Protein AF-X0UA87-F1 (afdb_monomer_lite)

Secondary structure (DSSP, 8-state):
-----------GGG--HHHHHHHHHHHHHHHHHHHHHH----HHHHHHHHHHHHHHHTGGG-SSPPP--S--

Radius of gyration: 15.08 Å; chains: 1; bounding box: 36×34×33 Å

Structure (mmCIF, N/CA/C/O backbone):
data_AF-X0UA87-F1
#
_entry.id   AF-X0UA87-F1
#
loop_
_atom_site.group_PDB
_atom_site.id
_atom_site.type_symbol
_atom_site.label_atom_id
_atom_site.label_alt_id
_atom_site.label_comp_id
_atom_site.label_asym_id
_atom_site.label_entity_id
_atom_site.label_seq_id
_atom_site.pdbx_PDB_ins_code
_atom_site.Cartn_x
_atom_site.Cartn_y
_atom_site.Cartn_z
_atom_site.occupancy
_atom_site.B_iso_or_equiv
_atom_site.auth_seq_id
_atom_site.auth_comp_id
_atom_site.auth_asym_id
_atom_site.auth_atom_id
_atom_site.pdbx_PDB_model_num
ATOM 1 N N . MET A 1 1 ? 21.320 17.347 16.998 1.00 45.25 1 MET A N 1
ATOM 2 C CA . MET A 1 1 ? 20.354 16.247 17.162 1.00 45.25 1 MET A CA 1
ATOM 3 C C . MET A 1 1 ? 18.987 16.891 17.046 1.00 45.25 1 MET A C 1
ATOM 5 O O . MET A 1 1 ? 18.615 17.621 1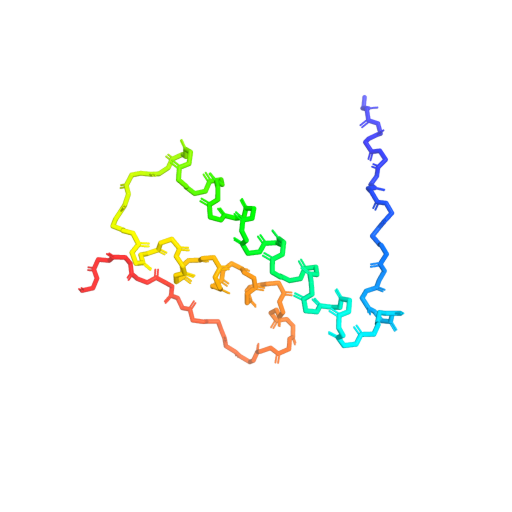7.949 1.00 45.25 1 MET A O 1
ATOM 9 N N . VAL A 1 2 ? 18.355 16.814 15.872 1.00 47.22 2 VAL A N 1
ATOM 10 C CA . VAL A 1 2 ? 17.010 17.373 15.680 1.00 47.22 2 VAL A CA 1
ATOM 11 C C . VAL A 1 2 ? 16.055 16.343 16.259 1.00 47.22 2 VAL A C 1
ATOM 13 O O . VAL A 1 2 ? 16.005 15.220 15.762 1.00 47.22 2 VAL A O 1
ATOM 16 N N . GLU A 1 3 ? 15.381 16.693 17.349 1.00 43.75 3 GLU A N 1
ATOM 17 C CA . GLU A 1 3 ? 14.254 15.919 17.853 1.00 43.75 3 GLU A CA 1
ATOM 18 C C . GLU A 1 3 ? 13.143 16.038 16.813 1.00 43.75 3 GLU A C 1
ATOM 20 O O . GLU A 1 3 ? 12.445 17.044 16.721 1.00 43.75 3 GLU A O 1
ATOM 25 N N . VAL A 1 4 ? 13.059 15.039 15.937 1.00 57.69 4 VAL A N 1
ATOM 26 C CA . VAL A 1 4 ? 11.893 14.870 15.082 1.00 57.69 4 VAL A CA 1
ATOM 27 C C . VAL A 1 4 ? 10.807 14.369 16.017 1.00 57.69 4 VAL A C 1
ATOM 29 O O . VAL A 1 4 ? 10.845 13.210 16.429 1.00 57.69 4 VAL A O 1
ATOM 32 N N . GLU A 1 5 ? 9.899 15.262 16.414 1.00 44.28 5 GLU A N 1
ATOM 33 C CA . GLU A 1 5 ? 8.689 14.883 17.135 1.00 44.28 5 GLU A CA 1
ATOM 34 C C . GLU A 1 5 ? 8.021 13.748 16.358 1.00 44.28 5 GLU A C 1
ATOM 36 O O . GLU A 1 5 ? 7.568 13.914 15.223 1.00 44.28 5 GLU A O 1
ATOM 41 N N . SER A 1 6 ? 8.036 12.556 16.954 1.00 50.00 6 SER A N 1
ATOM 42 C CA . SER A 1 6 ? 7.336 11.399 16.423 1.00 50.00 6 SER A CA 1
ATOM 43 C C . SER A 1 6 ? 5.866 11.785 16.259 1.00 50.00 6 SER A C 1
ATOM 45 O O . SER A 1 6 ? 5.271 12.227 17.249 1.00 50.00 6 SER A O 1
ATOM 47 N N . PRO A 1 7 ? 5.274 11.635 15.060 1.00 55.09 7 PRO A N 1
ATOM 48 C CA . PRO A 1 7 ? 3.869 11.937 14.839 1.00 55.09 7 PRO A CA 1
ATOM 49 C C . PRO A 1 7 ? 3.023 11.259 15.913 1.00 55.09 7 PRO A C 1
ATOM 51 O O . PRO A 1 7 ? 3.281 10.110 16.272 1.00 55.09 7 PRO A O 1
ATOM 54 N N . GLN A 1 8 ? 2.025 11.966 16.434 1.00 51.72 8 GLN A N 1
ATOM 55 C CA . GLN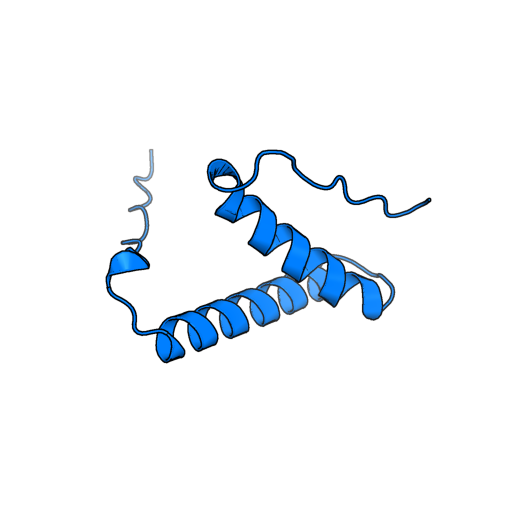 A 1 8 ? 1.046 11.384 17.343 1.00 51.72 8 GLN A CA 1
ATOM 56 C C . GLN A 1 8 ? 0.285 10.305 16.563 1.00 51.72 8 GLN A C 1
ATOM 58 O O . GLN A 1 8 ? -0.612 10.608 15.780 1.00 51.72 8 GLN A O 1
ATOM 63 N N . ILE A 1 9 ? 0.700 9.045 16.707 1.00 59.22 9 ILE A N 1
ATOM 64 C CA . ILE A 1 9 ? 0.015 7.910 16.093 1.00 59.22 9 ILE A CA 1
ATOM 65 C C . ILE A 1 9 ? -1.266 7.721 16.895 1.00 59.22 9 ILE A C 1
ATOM 67 O O . ILE A 1 9 ? -1.257 7.174 17.996 1.00 59.22 9 ILE A O 1
ATOM 71 N N . GLU A 1 10 ? -2.367 8.230 16.360 1.00 51.34 10 GLU A N 1
ATOM 72 C CA . GLU A 1 10 ? -3.698 7.930 16.862 1.00 51.34 10 GLU A CA 1
ATOM 73 C C . GLU A 1 10 ? -3.900 6.410 16.764 1.00 51.34 10 GL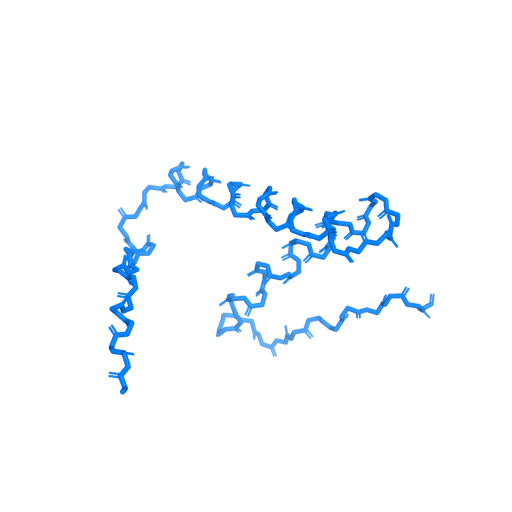U A C 1
ATOM 75 O O . GLU A 1 10 ? -3.962 5.845 15.670 1.00 51.34 10 GLU A O 1
ATOM 80 N N . THR A 1 11 ? -3.904 5.721 17.906 1.00 58.22 11 THR A N 1
ATOM 81 C CA . THR A 1 11 ? -4.026 4.262 17.952 1.00 58.22 11 THR A CA 1
ATOM 82 C C . THR A 1 11 ? -5.341 3.839 17.292 1.00 58.22 11 THR A C 1
ATOM 84 O O . THR A 1 11 ? -6.409 4.325 17.669 1.00 58.22 11 THR A O 1
ATOM 87 N N . ILE A 1 12 ? -5.273 2.907 16.331 1.00 55.91 12 ILE A N 1
ATOM 88 C CA . ILE A 1 12 ? -6.429 2.371 15.575 1.00 55.91 12 ILE A CA 1
ATOM 89 C C . ILE A 1 12 ? -7.540 1.853 16.512 1.00 55.91 12 ILE A C 1
ATOM 91 O O . ILE A 1 12 ? -8.708 1.843 16.141 1.00 55.91 12 ILE A O 1
ATOM 95 N N . GLU A 1 13 ? -7.197 1.516 17.759 1.00 60.59 13 GLU A N 1
ATOM 96 C CA . GLU A 1 13 ? -8.089 1.061 18.835 1.00 60.59 13 GLU A CA 1
ATOM 97 C C . GLU A 1 13 ? -9.296 1.975 19.136 1.00 60.59 13 GLU A C 1
ATOM 99 O O . GLU A 1 13 ? -10.207 1.549 19.842 1.00 60.59 13 GLU A O 1
ATOM 104 N N . LYS A 1 14 ? -9.339 3.209 18.612 1.00 71.50 14 LYS A N 1
ATOM 105 C CA . LYS A 1 14 ? -10.470 4.140 18.786 1.00 71.50 14 LYS A CA 1
ATOM 106 C C . LYS A 1 14 ? -11.325 4.373 17.535 1.00 71.50 14 LYS A C 1
ATOM 108 O O . LYS A 1 14 ? -12.272 5.150 17.614 1.00 71.50 14 LYS A O 1
ATOM 113 N N . LEU A 1 15 ? -11.009 3.744 16.405 1.00 81.25 15 LEU A N 1
ATOM 114 C CA . LEU A 1 15 ? -11.705 3.982 15.138 1.00 81.25 15 LEU A CA 1
ATOM 115 C C . LEU A 1 15 ? -12.896 3.039 14.955 1.00 81.25 15 LEU A C 1
ATOM 117 O O . LEU A 1 15 ? -12.854 1.860 15.311 1.00 81.25 15 LEU A O 1
ATOM 121 N N . THR A 1 16 ? -13.956 3.547 14.333 1.00 90.88 16 THR A N 1
ATOM 122 C CA . THR A 1 16 ? -15.034 2.713 13.798 1.00 90.88 16 THR A CA 1
ATOM 123 C C . THR A 1 16 ? -14.523 1.850 12.640 1.00 90.88 16 THR A C 1
ATOM 125 O O . THR A 1 16 ? -13.455 2.081 12.058 1.00 90.88 16 THR A O 1
ATOM 128 N N . ARG A 1 17 ? -15.293 0.820 12.277 1.00 88.31 17 ARG A N 1
ATOM 129 C CA . ARG A 1 17 ? -14.958 -0.068 11.157 1.00 88.31 17 ARG A CA 1
ATOM 130 C C . ARG A 1 17 ? -14.860 0.701 9.837 1.00 88.31 17 ARG A C 1
ATOM 132 O O . ARG A 1 17 ? -13.977 0.422 9.027 1.00 88.31 17 ARG A O 1
ATOM 139 N N . GLU A 1 18 ? -15.753 1.658 9.633 1.00 91.56 18 GLU A N 1
ATOM 140 C CA . GLU A 1 18 ? -15.824 2.499 8.443 1.00 91.56 18 GLU A CA 1
ATOM 141 C C . GLU A 1 18 ? -14.612 3.435 8.357 1.00 91.56 18 GLU A C 1
ATOM 143 O O . GLU A 1 18 ? -13.927 3.424 7.336 1.00 91.56 18 GLU A O 1
ATOM 148 N N . GLU A 1 19 ? -14.251 4.124 9.444 1.00 90.62 19 GLU A N 1
ATOM 149 C CA . GLU A 1 19 ? -13.043 4.967 9.491 1.00 90.62 19 GLU A CA 1
ATOM 150 C C . GLU A 1 19 ? -11.762 4.146 9.288 1.00 90.62 19 GLU A C 1
ATOM 152 O O . GLU A 1 19 ? -10.836 4.569 8.597 1.00 90.62 19 GLU A O 1
ATOM 157 N N . THR A 1 20 ? -11.708 2.936 9.853 1.00 90.19 20 THR A N 1
ATOM 158 C CA . THR A 1 20 ? -10.574 2.022 9.654 1.00 90.19 20 THR A CA 1
ATOM 159 C C . THR A 1 20 ? -10.438 1.634 8.183 1.00 90.19 20 THR A C 1
ATOM 161 O O . THR A 1 20 ? -9.335 1.639 7.636 1.00 90.19 20 THR A O 1
ATOM 164 N N . LYS A 1 21 ? -11.557 1.317 7.519 1.00 91.31 21 LYS A N 1
ATOM 165 C CA . LYS A 1 21 ? -11.575 0.988 6.091 1.00 91.31 21 LYS A CA 1
ATOM 166 C C . LYS A 1 21 ? -11.097 2.166 5.241 1.00 91.31 21 LYS A C 1
ATOM 168 O O . LYS A 1 21 ? -10.317 1.948 4.319 1.00 91.31 21 LYS A O 1
ATOM 173 N N . GLU A 1 22 ? -11.549 3.380 5.543 1.00 93.88 22 GLU A N 1
ATOM 174 C CA . GLU A 1 22 ? -11.134 4.589 4.824 1.00 93.88 22 GLU A CA 1
ATOM 175 C C . GLU A 1 22 ? -9.635 4.853 4.981 1.00 93.88 22 GLU A C 1
ATOM 177 O O . GLU A 1 22 ? -8.940 4.990 3.976 1.00 93.88 22 GLU A O 1
ATOM 182 N N . LYS A 1 23 ? -9.103 4.807 6.211 1.00 92.94 23 LYS A N 1
ATOM 183 C CA . LYS A 1 23 ? -7.660 4.984 6.451 1.00 92.94 23 LYS A CA 1
ATOM 184 C C . LYS A 1 23 ? -6.813 3.895 5.777 1.00 92.94 23 LYS A C 1
ATOM 186 O O . LYS A 1 23 ? -5.736 4.185 5.260 1.00 92.94 23 LYS A O 1
ATOM 191 N N . LEU A 1 24 ? -7.281 2.643 5.751 1.00 92.81 24 LEU A N 1
ATOM 192 C CA . LEU A 1 24 ? -6.589 1.556 5.045 1.00 92.81 24 LEU A CA 1
ATOM 193 C C . LEU A 1 24 ? -6.600 1.751 3.527 1.00 92.81 24 LEU A C 1
ATOM 195 O O . LEU A 1 24 ? -5.586 1.491 2.880 1.00 92.81 24 LEU A O 1
ATOM 199 N N . LEU A 1 25 ? -7.717 2.218 2.964 1.00 95.56 25 LEU A N 1
ATOM 200 C CA . LEU A 1 25 ? -7.813 2.532 1.541 1.00 95.56 25 LEU A CA 1
ATOM 201 C C . LEU A 1 25 ? -6.873 3.684 1.169 1.00 95.56 25 LEU A C 1
ATOM 203 O O . LEU A 1 25 ? -6.124 3.571 0.204 1.00 95.56 25 LEU A O 1
ATOM 207 N N . GLU A 1 26 ? -6.851 4.747 1.973 1.00 96.44 26 GLU A N 1
ATOM 208 C CA . GLU A 1 26 ? -5.930 5.868 1.788 1.00 96.44 26 GLU A CA 1
ATOM 209 C C . GLU A 1 26 ? -4.466 5.402 1.840 1.00 96.44 26 GLU A C 1
ATOM 211 O O . GLU A 1 26 ? -3.660 5.744 0.973 1.00 96.44 26 GLU A O 1
ATOM 216 N N . CYS A 1 27 ? -4.121 4.566 2.825 1.00 96.12 27 CYS A N 1
ATOM 217 C CA . CYS A 1 27 ? -2.790 3.980 2.948 1.00 96.12 27 CYS A CA 1
ATOM 218 C C . CYS A 1 27 ? -2.414 3.163 1.702 1.00 96.12 27 CYS A C 1
ATOM 220 O O . CYS A 1 27 ? -1.341 3.364 1.134 1.00 96.12 27 CYS A O 1
ATOM 222 N N . TYR A 1 28 ? -3.317 2.297 1.237 1.00 96.88 28 TYR A N 1
ATOM 223 C CA . TYR A 1 28 ? -3.136 1.492 0.030 1.00 96.88 28 TYR A CA 1
ATOM 224 C C . TYR A 1 28 ? -2.874 2.356 -1.210 1.00 96.88 28 TYR A C 1
ATOM 226 O O . TYR A 1 28 ? -1.895 2.134 -1.924 1.00 96.88 28 TYR A O 1
ATOM 234 N N . GLU A 1 29 ? -3.693 3.382 -1.444 1.00 97.94 29 GLU A N 1
ATOM 235 C CA . GLU A 1 29 ? -3.524 4.285 -2.585 1.00 97.94 29 GLU A CA 1
ATOM 236 C C . GLU A 1 29 ? -2.219 5.085 -2.509 1.00 97.94 29 GLU A C 1
ATOM 238 O O . GLU A 1 29 ? -1.555 5.298 -3.527 1.00 97.94 29 GLU A O 1
ATOM 243 N N . ASN A 1 30 ? -1.825 5.517 -1.310 1.00 98.12 30 ASN A N 1
ATOM 244 C CA . ASN A 1 30 ? -0.572 6.235 -1.099 1.00 98.12 30 ASN A CA 1
ATOM 245 C C . ASN A 1 30 ? 0.645 5.345 -1.370 1.00 98.12 30 ASN A C 1
ATOM 247 O O . ASN A 1 30 ? 1.592 5.799 -2.014 1.00 98.12 30 ASN A O 1
ATOM 251 N N . ILE A 1 31 ? 0.604 4.074 -0.965 1.00 97.62 31 ILE A N 1
ATOM 252 C CA . ILE A 1 31 ? 1.662 3.113 -1.291 1.00 97.62 31 ILE A CA 1
ATOM 253 C C . ILE A 1 31 ? 1.753 2.923 -2.808 1.00 97.62 31 ILE A C 1
ATOM 255 O O . ILE A 1 31 ? 2.846 3.048 -3.354 1.00 97.62 31 ILE A O 1
ATOM 259 N N . ILE A 1 32 ? 0.631 2.723 -3.513 1.00 97.62 32 ILE A N 1
ATOM 260 C CA . ILE A 1 32 ? 0.634 2.615 -4.984 1.00 97.62 32 ILE A CA 1
ATOM 261 C C . ILE A 1 32 ? 1.280 3.842 -5.630 1.00 97.62 32 ILE A C 1
ATOM 263 O O . ILE A 1 32 ? 2.114 3.689 -6.521 1.00 97.62 32 ILE A O 1
ATOM 267 N N . LYS A 1 33 ? 0.925 5.056 -5.189 1.00 97.94 33 LYS A N 1
ATOM 268 C CA . LYS A 1 33 ? 1.511 6.298 -5.723 1.00 97.94 33 LYS A CA 1
ATOM 269 C C . LYS A 1 33 ? 3.027 6.329 -5.543 1.00 97.94 33 LYS A C 1
ATOM 271 O O . LYS A 1 33 ? 3.736 6.676 -6.483 1.00 97.94 33 LYS A O 1
ATOM 276 N N . VAL A 1 34 ? 3.522 5.944 -4.366 1.00 98.00 34 VAL A N 1
ATOM 277 C CA . VAL A 1 34 ? 4.964 5.864 -4.087 1.00 98.00 34 VAL A CA 1
ATOM 278 C C . VAL A 1 34 ? 5.628 4.816 -4.977 1.00 98.00 34 VAL A C 1
ATOM 280 O O . VAL A 1 34 ? 6.637 5.114 -5.611 1.00 98.00 34 VAL A O 1
ATOM 283 N N . LEU A 1 35 ? 5.052 3.615 -5.081 1.00 96.81 35 LEU A N 1
ATOM 284 C CA . LEU A 1 35 ? 5.610 2.554 -5.917 1.00 96.81 35 LEU A CA 1
ATOM 285 C C . LEU A 1 35 ? 5.678 2.985 -7.385 1.00 96.81 35 LEU A C 1
ATOM 287 O O . LEU A 1 35 ? 6.737 2.858 -7.981 1.00 96.81 35 LEU A O 1
ATOM 291 N N . LYS A 1 36 ? 4.611 3.568 -7.943 1.00 96.94 36 LYS A N 1
ATOM 292 C CA . LYS A 1 36 ? 4.588 4.071 -9.329 1.00 96.94 36 LYS A CA 1
ATOM 293 C C . LYS A 1 36 ? 5.553 5.226 -9.585 1.00 96.94 36 LYS A C 1
ATOM 295 O O . LYS A 1 36 ? 5.950 5.452 -10.721 1.00 96.94 36 LYS A O 1
ATOM 300 N N . HIS A 1 37 ? 5.883 6.000 -8.554 1.00 97.38 37 HIS A N 1
ATOM 301 C CA . HIS A 1 37 ? 6.835 7.097 -8.688 1.00 97.38 37 HIS A CA 1
ATOM 302 C C . HIS A 1 37 ? 8.282 6.595 -8.784 1.00 97.38 37 HIS A C 1
ATOM 304 O O . HIS A 1 37 ? 9.079 7.178 -9.515 1.00 97.38 37 HIS A O 1
ATOM 310 N N . TYR A 1 38 ? 8.622 5.531 -8.051 1.00 97.19 38 TYR A N 1
ATOM 311 C CA . TYR A 1 38 ? 10.002 5.048 -7.933 1.00 97.19 38 TYR A CA 1
ATOM 312 C C . TYR A 1 38 ? 10.308 3.774 -8.725 1.00 97.19 38 TYR A C 1
ATOM 314 O O . TYR A 1 38 ? 11.477 3.506 -8.996 1.00 97.19 38 TYR A O 1
ATOM 322 N N . LEU A 1 39 ? 9.300 2.974 -9.064 1.00 94.44 39 LEU A N 1
ATOM 323 C CA . LEU A 1 39 ? 9.449 1.662 -9.685 1.00 94.44 39 LEU A CA 1
ATOM 324 C C . LEU A 1 39 ? 8.653 1.613 -10.987 1.00 94.44 39 LEU A C 1
ATOM 326 O O . LEU A 1 39 ? 7.521 2.084 -11.036 1.00 94.44 39 LEU A O 1
ATOM 330 N N . ASP A 1 40 ? 9.238 0.993 -12.009 1.00 94.00 40 ASP A N 1
ATOM 331 C CA . ASP A 1 40 ? 8.565 0.676 -13.268 1.00 94.00 40 ASP A CA 1
ATOM 332 C C . ASP A 1 40 ? 8.302 -0.835 -13.321 1.00 94.00 40 ASP A C 1
ATOM 334 O O . ASP A 1 40 ? 9.216 -1.645 -13.486 1.00 94.00 40 ASP A O 1
ATOM 338 N N . MET A 1 41 ? 7.055 -1.219 -13.058 1.00 91.44 41 MET A N 1
ATOM 339 C CA . MET A 1 41 ? 6.586 -2.603 -12.966 1.00 91.44 41 MET A CA 1
ATOM 340 C C . MET A 1 41 ? 5.221 -2.754 -13.646 1.00 91.44 41 MET A C 1
ATOM 342 O O . MET A 1 41 ? 4.508 -1.771 -13.860 1.00 91.44 41 MET A O 1
ATOM 346 N N . ASN A 1 42 ? 4.816 -4.000 -13.923 1.00 91.94 42 ASN A N 1
ATOM 347 C CA . ASN A 1 42 ? 3.459 -4.275 -14.402 1.00 91.94 42 ASN A CA 1
ATOM 348 C C . ASN A 1 42 ? 2.412 -3.799 -13.388 1.00 91.94 42 ASN A C 1
ATOM 350 O O . ASN A 1 42 ? 2.588 -3.946 -12.177 1.00 91.94 42 ASN A O 1
ATOM 354 N N . GLU A 1 43 ? 1.295 -3.295 -13.909 1.00 90.94 43 GLU A N 1
ATOM 355 C CA . GLU A 1 43 ? 0.241 -2.649 -13.124 1.00 90.94 43 GLU A CA 1
ATOM 356 C C . GLU A 1 43 ? -0.302 -3.545 -11.990 1.00 90.94 43 GLU A C 1
ATOM 358 O O . GLU A 1 43 ? -0.525 -3.083 -10.868 1.00 90.94 43 GLU A O 1
ATOM 363 N N . ASP A 1 44 ? -0.411 -4.850 -12.249 1.00 90.31 44 ASP A N 1
ATOM 364 C CA . ASP A 1 44 ? -0.891 -5.848 -11.287 1.00 90.31 44 ASP A CA 1
ATOM 365 C C . ASP A 1 44 ? 0.014 -5.971 -10.047 1.00 90.31 44 ASP A C 1
ATOM 367 O O . ASP A 1 44 ? -0.466 -6.238 -8.939 1.00 90.31 44 ASP A O 1
ATOM 371 N N . TYR A 1 45 ? 1.322 -5.728 -10.197 1.00 92.94 45 TYR A N 1
ATOM 372 C CA . TYR A 1 45 ? 2.267 -5.833 -9.086 1.00 92.94 45 TYR A CA 1
ATOM 373 C C . TYR A 1 45 ? 2.094 -4.708 -8.070 1.00 92.94 45 TYR A C 1
ATOM 375 O O . TYR A 1 45 ? 2.251 -4.963 -6.878 1.00 92.94 45 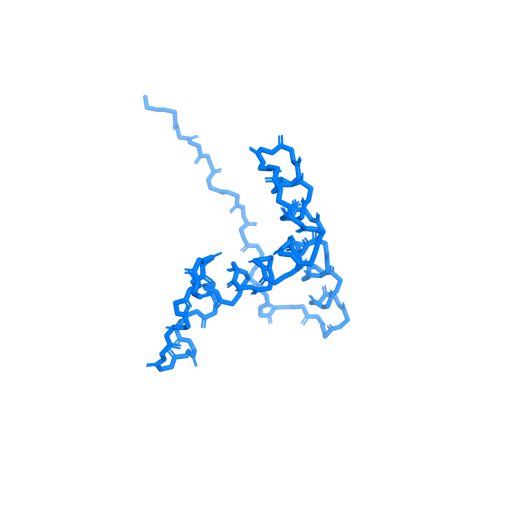TYR A O 1
ATOM 383 N N . TYR A 1 46 ? 1.713 -3.492 -8.475 1.00 95.06 46 TYR A N 1
ATOM 384 C CA . TYR A 1 46 ? 1.521 -2.398 -7.514 1.00 95.06 46 TYR A CA 1
ATOM 385 C C . TYR A 1 46 ? 0.462 -2.742 -6.468 1.00 95.06 46 TYR A C 1
ATOM 387 O O . TYR A 1 46 ? 0.678 -2.528 -5.275 1.00 95.06 46 TYR A O 1
ATOM 395 N N . SER A 1 47 ? -0.650 -3.331 -6.906 1.00 93.81 47 SER A N 1
ATOM 396 C CA . SER A 1 47 ? -1.747 -3.737 -6.025 1.00 93.81 47 SER A CA 1
ATOM 397 C C . SER A 1 47 ? -1.309 -4.843 -5.058 1.00 93.81 47 SER A C 1
ATOM 399 O O . SER A 1 47 ? -1.517 -4.735 -3.847 1.00 93.81 47 SER A O 1
ATOM 401 N N . LEU A 1 48 ? -0.634 -5.877 -5.579 1.00 92.81 48 LEU A N 1
ATOM 402 C CA . LEU A 1 48 ? -0.136 -7.004 -4.785 1.00 92.81 48 LEU A CA 1
ATOM 403 C C . LEU A 1 48 ? 0.874 -6.555 -3.720 1.00 92.81 48 LEU A C 1
ATOM 405 O O . LEU A 1 48 ? 0.731 -6.896 -2.546 1.00 92.81 48 LEU A O 1
ATOM 409 N N . ILE A 1 49 ? 1.873 -5.764 -4.121 1.00 93.31 49 ILE A N 1
ATOM 410 C CA . ILE A 1 49 ? 2.906 -5.245 -3.219 1.00 93.31 49 ILE A CA 1
ATOM 411 C C . ILE A 1 49 ? 2.282 -4.344 -2.156 1.00 93.31 49 ILE A C 1
ATOM 413 O O . ILE A 1 49 ? 2.665 -4.429 -0.995 1.00 93.31 49 ILE A O 1
ATOM 417 N N . SER A 1 50 ? 1.318 -3.496 -2.520 1.00 94.44 50 SER A N 1
ATOM 418 C CA . SER A 1 50 ? 0.711 -2.560 -1.566 1.00 94.44 50 SER A CA 1
ATOM 419 C C . SER A 1 50 ? -0.033 -3.290 -0.449 1.00 94.44 50 SER A C 1
ATOM 421 O O . SER A 1 50 ? 0.157 -2.974 0.724 1.00 94.44 50 SER A O 1
ATOM 423 N N . ILE A 1 51 ? -0.810 -4.326 -0.788 1.00 91.75 51 ILE A N 1
ATOM 424 C CA . ILE A 1 51 ? -1.461 -5.193 0.208 1.00 91.75 51 ILE A CA 1
ATOM 425 C C . ILE A 1 51 ? -0.415 -5.935 1.042 1.00 91.75 51 ILE A C 1
ATOM 427 O O . ILE A 1 51 ? -0.558 -6.031 2.260 1.00 91.75 51 ILE A O 1
ATOM 431 N N . TRP A 1 52 ? 0.645 -6.436 0.404 1.00 90.38 52 TRP A N 1
ATOM 432 C CA . TRP A 1 52 ? 1.729 -7.124 1.098 1.00 90.38 52 TRP A CA 1
ATOM 433 C C . TRP A 1 52 ? 2.415 -6.215 2.126 1.00 90.38 52 TRP A C 1
ATOM 435 O O . TRP A 1 52 ? 2.523 -6.604 3.287 1.00 90.38 52 TRP A O 1
ATOM 445 N N . ILE A 1 53 ? 2.787 -4.986 1.742 1.00 91.31 53 ILE A N 1
ATOM 446 C CA . ILE A 1 53 ? 3.380 -3.977 2.632 1.00 91.31 53 ILE A CA 1
ATOM 447 C C . ILE A 1 53 ? 2.460 -3.739 3.828 1.00 91.31 53 ILE A C 1
ATOM 449 O O . ILE A 1 53 ? 2.914 -3.873 4.961 1.00 91.31 53 ILE A O 1
ATOM 453 N N . ILE A 1 54 ? 1.171 -3.468 3.602 1.00 90.81 54 ILE A N 1
ATOM 454 C CA . ILE A 1 54 ? 0.195 -3.277 4.686 1.00 90.81 54 ILE A CA 1
ATOM 455 C C . ILE A 1 54 ? 0.170 -4.505 5.609 1.00 90.81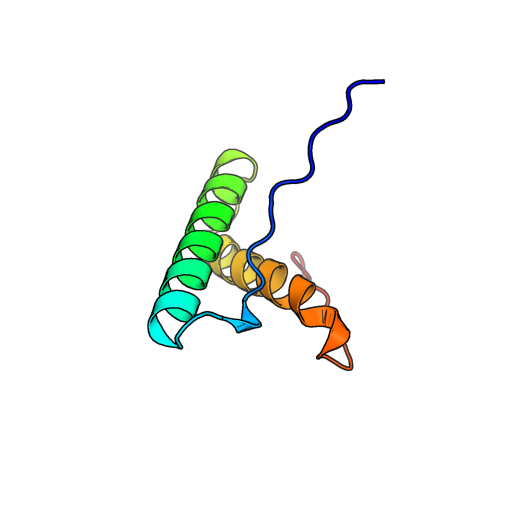 54 ILE A C 1
ATOM 457 O O . ILE A 1 54 ? 0.265 -4.366 6.828 1.00 90.81 54 ILE A O 1
ATOM 461 N N . GLY A 1 55 ? 0.130 -5.712 5.040 1.00 85.69 55 GLY A N 1
ATOM 462 C CA . GLY A 1 55 ? 0.171 -6.973 5.781 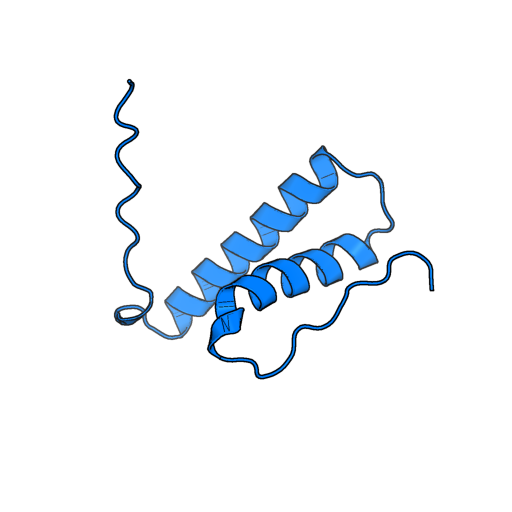1.00 85.69 55 GLY A CA 1
ATOM 463 C C . GLY A 1 55 ? 1.406 -7.130 6.677 1.00 85.69 55 GLY A C 1
ATOM 464 O O . GLY A 1 55 ? 1.285 -7.647 7.787 1.00 85.69 55 GLY A O 1
ATOM 465 N N . THR A 1 56 ? 2.576 -6.625 6.262 1.00 85.62 56 THR A N 1
ATOM 466 C CA . THR A 1 56 ? 3.800 -6.652 7.091 1.00 85.62 56 THR A CA 1
ATOM 467 C C . THR A 1 56 ? 3.743 -5.752 8.331 1.00 85.62 56 THR A C 1
ATOM 469 O O . THR A 1 56 ? 4.560 -5.900 9.236 1.00 85.62 56 THR A O 1
ATOM 472 N N . TYR A 1 57 ? 2.775 -4.842 8.443 1.00 85.19 57 TYR A N 1
ATOM 473 C CA . TYR A 1 57 ? 2.576 -4.075 9.678 1.00 85.19 57 TYR A CA 1
ATOM 474 C C . TYR A 1 57 ? 1.733 -4.832 10.707 1.00 85.19 57 TYR A C 1
ATOM 476 O O . TYR A 1 57 ? 1.966 -4.684 11.905 1.00 85.19 57 TYR A O 1
ATOM 484 N N . PHE A 1 58 ? 0.862 -5.738 10.261 1.00 81.25 58 PHE A N 1
ATOM 485 C CA . PHE A 1 58 ? 0.089 -6.650 11.117 1.00 81.25 58 PHE A CA 1
ATOM 486 C C . PHE A 1 58 ? 0.895 -7.874 11.550 1.00 81.25 58 PHE A C 1
ATOM 488 O O . PHE A 1 58 ? 0.353 -8.901 11.944 1.00 81.25 58 PHE A O 1
ATOM 495 N N . HIS A 1 59 ? 2.221 -7.790 11.454 1.00 72.88 59 HIS A N 1
ATOM 496 C CA . HIS A 1 59 ? 3.077 -8.954 11.514 1.00 72.88 59 HIS A CA 1
ATOM 497 C C . HIS A 1 59 ? 2.934 -9.708 12.842 1.00 72.88 59 HIS A C 1
ATOM 499 O O . HIS A 1 59 ? 2.883 -10.935 12.853 1.00 72.88 59 HIS A O 1
ATOM 505 N N . LYS A 1 60 ? 2.785 -8.982 13.952 1.00 71.56 60 LYS A N 1
ATOM 506 C CA . LYS A 1 60 ? 2.605 -9.557 15.292 1.00 71.56 60 LYS A CA 1
ATOM 507 C C . LYS A 1 60 ? 1.381 -10.475 15.407 1.00 71.56 60 LYS A C 1
ATOM 509 O O . LYS A 1 60 ? 1.366 -11.320 16.295 1.00 71.56 60 LYS A O 1
ATOM 514 N N . ASP A 1 61 ? 0.417 -10.340 14.498 1.00 73.44 61 ASP A N 1
ATOM 515 C CA . ASP A 1 61 ? -0.814 -11.129 14.459 1.00 73.44 61 ASP A CA 1
ATOM 516 C C . ASP A 1 61 ? -0.724 -12.343 13.509 1.00 73.44 61 ASP A C 1
ATOM 518 O O . ASP A 1 61 ? -1.624 -13.184 13.492 1.00 73.44 61 ASP A O 1
ATOM 522 N N . PHE A 1 62 ? 0.363 -12.484 12.735 1.00 67.38 62 PHE A N 1
ATOM 523 C CA . PHE A 1 62 ? 0.575 -13.599 11.805 1.00 67.38 62 PHE A CA 1
ATOM 524 C C . PHE A 1 62 ? 1.745 -14.495 12.233 1.00 67.38 62 PHE A C 1
ATOM 526 O O . PHE A 1 62 ? 2.873 -14.042 12.409 1.00 67.38 62 PHE A O 1
ATOM 533 N N . ASN A 1 63 ? 1.501 -15.809 12.291 1.00 67.62 63 ASN A N 1
ATOM 534 C CA . ASN A 1 63 ? 2.523 -16.823 12.601 1.00 67.62 63 ASN A CA 1
ATOM 535 C C . ASN A 1 63 ? 3.564 -17.032 11.481 1.00 67.62 63 ASN A C 1
ATOM 537 O O . ASN A 1 63 ? 4.538 -17.758 11.674 1.00 67.62 63 ASN A O 1
ATOM 541 N N . SER A 1 64 ? 3.358 -16.445 10.299 1.00 63.88 64 SER A N 1
ATOM 542 C CA . SER A 1 64 ? 4.264 -16.557 9.152 1.00 63.88 64 SER A CA 1
ATOM 543 C C . SER A 1 64 ? 4.114 -15.361 8.218 1.00 63.88 64 SER A C 1
ATOM 545 O O . SER A 1 64 ? 2.984 -14.960 7.931 1.00 63.88 64 SER A O 1
ATOM 547 N N . TYR A 1 65 ? 5.226 -14.862 7.672 1.00 65.44 65 TYR A N 1
ATOM 548 C CA . TYR A 1 65 ? 5.200 -13.825 6.639 1.00 65.44 65 TYR A CA 1
ATOM 549 C C . TYR A 1 65 ? 5.360 -14.426 5.252 1.00 65.44 65 TYR A C 1
ATOM 551 O O . TYR A 1 65 ? 6.315 -15.173 5.025 1.00 65.44 65 TYR A O 1
ATOM 559 N N . PRO A 1 66 ? 4.466 -14.095 4.308 1.00 66.38 66 PRO A N 1
ATOM 560 C CA . PRO A 1 66 ? 4.671 -14.478 2.926 1.00 66.38 66 PRO A CA 1
ATOM 561 C C . PRO A 1 66 ? 5.887 -13.722 2.386 1.00 66.38 66 PRO A C 1
ATOM 563 O O . PRO A 1 66 ? 5.939 -12.496 2.452 1.00 66.38 66 PRO A O 1
ATOM 566 N N . TYR A 1 67 ? 6.873 -14.436 1.850 1.00 74.19 67 TYR A N 1
ATOM 567 C CA . TYR A 1 67 ? 7.918 -13.812 1.044 1.00 74.19 67 TYR A CA 1
ATOM 568 C C . TYR A 1 67 ? 7.330 -13.419 -0.311 1.00 74.19 67 TYR A C 1
ATOM 570 O O . TYR A 1 67 ? 6.632 -14.215 -0.942 1.00 74.19 67 TYR A O 1
ATOM 578 N N . LEU A 1 68 ? 7.606 -12.195 -0.756 1.00 75.25 68 LEU A N 1
ATOM 579 C CA . LEU A 1 68 ? 7.182 -11.727 -2.067 1.00 75.25 68 LEU A CA 1
ATOM 580 C C . LEU A 1 68 ? 8.271 -12.048 -3.097 1.00 75.25 68 LEU A C 1
ATOM 582 O O . LEU A 1 68 ? 9.363 -11.482 -3.058 1.00 75.25 68 LEU A O 1
ATOM 586 N N . TYR A 1 69 ? 7.977 -12.984 -3.999 1.00 74.44 69 TYR A N 1
ATOM 587 C CA . TYR A 1 69 ? 8.882 -13.394 -5.071 1.00 74.44 69 TYR A CA 1
ATOM 588 C C . TYR A 1 69 ? 8.485 -12.706 -6.376 1.00 74.44 69 TYR A C 1
ATOM 590 O O . TYR A 1 69 ? 7.447 -13.011 -6.951 1.00 74.44 69 TYR A O 1
ATOM 598 N N . PHE A 1 70 ? 9.322 -11.786 -6.852 1.00 65.69 70 PHE A N 1
ATOM 599 C CA . PHE A 1 70 ? 9.062 -11.016 -8.075 1.00 65.69 70 PHE A CA 1
ATOM 600 C C . PHE A 1 70 ? 9.463 -11.730 -9.375 1.00 65.69 70 PHE A C 1
ATOM 602 O O . PHE A 1 70 ? 9.080 -11.281 -10.447 1.00 65.69 70 PHE A O 1
ATOM 609 N N . ASN A 1 71 ? 10.218 -12.831 -9.282 1.00 62.69 71 ASN A N 1
ATOM 610 C CA . ASN A 1 71 ? 10.842 -13.523 -10.420 1.00 62.69 71 ASN A CA 1
ATOM 611 C C . ASN A 1 71 ? 10.714 -15.058 -10.323 1.00 62.69 71 ASN A C 1
ATOM 613 O O . ASN A 1 71 ? 11.676 -15.767 -10.618 1.00 62.69 71 ASN A O 1
ATOM 617 N N . ALA A 1 72 ? 9.590 -15.564 -9.809 1.00 56.59 72 ALA A N 1
ATOM 618 C CA . ALA A 1 72 ? 9.349 -17.009 -9.726 1.00 56.59 72 ALA A CA 1
ATOM 619 C C . ALA A 1 72 ? 8.953 -17.604 -11.085 1.00 56.59 72 ALA A C 1
ATOM 621 O O . ALA A 1 72 ? 8.190 -16.933 -11.816 1.00 56.59 72 ALA A O 1
#

Organism: NCBI:txid412755

Foldseek 3Di:
DDPPPDPPPPPCVPDDPVVVVVVLVVQLVVQLVVCVVPHDDPPVVSNVVSVLVVVVVVVVVDPDRDDDDPDD

pLDDT: mean 80.43, std 16.94, range [43.75, 98.12]

Sequence (72 aa):
MVEVESPQIETIEKLTREETKEKLLECYENIIKVLKHYLDMNEDYYSLISIWIIGTYFHKDFNSYPYLYFNA